Protein AF-A0A0F8Z7S5-F1 (afdb_monomer_lite)

pLDDT: mean 74.36, std 16.37, range [43.38, 96.44]

Foldseek 3Di:
DDPDDPDDDFDEAEDEDDDDDPVVVVVVQVVCVVPHPDGPVVVDDDCVVCVPRYPYDYDYDDDDDDD

Organism: NCBI:txid412755

Sequence (67 aa):
ENGEVKLQQHGQTLSLQMGYNDSIELDVQAYFDQFYAVKLSNYRVTEDVAAGMNRFIYQGVSGNFSS

Secondary structure (DSSP, 8-state):
------------EEEEEPPP-HHHHHHHHHHHHHH-SS-GGGGS--HHHHHSS--EEEEE-------

Radius of gyration: 18.6 Å; chains: 1; bounding box: 36×26×56 Å

Structure (mmCIF, N/CA/C/O backbone):
data_AF-A0A0F8Z7S5-F1
#
_entry.id   AF-A0A0F8Z7S5-F1
#
loop_
_atom_site.group_PDB
_atom_site.id
_atom_site.type_symbol
_atom_site.label_atom_id
_atom_site.label_alt_id
_atom_site.label_comp_id
_atom_site.label_asym_id
_atom_site.label_entity_id
_atom_site.label_seq_id
_atom_site.pdbx_PDB_ins_code
_atom_site.Cartn_x
_atom_site.Cartn_y
_atom_site.Cartn_z
_atom_site.occupancy
_atom_site.B_iso_or_equiv
_atom_site.auth_seq_id
_atom_site.auth_comp_id
_atom_site.auth_asym_id
_atom_site.auth_atom_id
_atom_site.pdbx_PDB_model_num
ATOM 1 N N . GLU A 1 1 ? 15.244 14.288 -38.003 1.00 51.03 1 GLU A N 1
ATOM 2 C CA . GLU A 1 1 ? 15.188 13.049 -37.199 1.00 51.03 1 GLU A CA 1
ATOM 3 C C . GLU A 1 1 ? 14.169 13.272 -36.098 1.00 51.03 1 GLU A C 1
ATOM 5 O O . GLU A 1 1 ? 14.356 14.129 -35.245 1.00 51.03 1 GLU A O 1
ATOM 10 N N . ASN A 1 2 ? 13.012 12.633 -36.242 1.00 70.44 2 ASN A N 1
ATOM 11 C CA . ASN A 1 2 ? 11.734 13.205 -35.829 1.00 70.44 2 ASN A CA 1
ATOM 12 C C . ASN A 1 2 ? 11.198 12.552 -34.553 1.00 70.44 2 ASN A C 1
ATOM 14 O O . ASN A 1 2 ? 10.186 11.888 -34.648 1.00 70.44 2 ASN A O 1
ATOM 18 N N . GLY A 1 3 ? 11.874 12.687 -33.403 1.00 83.44 3 GLY A N 1
ATOM 19 C CA . GLY A 1 3 ? 11.299 12.493 -32.049 1.00 83.44 3 GLY A CA 1
ATOM 20 C C . GLY A 1 3 ? 10.463 11.233 -31.746 1.00 83.44 3 GLY A C 1
ATOM 21 O O . GLY A 1 3 ? 9.811 11.183 -30.708 1.00 83.44 3 GLY A O 1
ATOM 22 N N . GLU A 1 4 ? 10.439 10.239 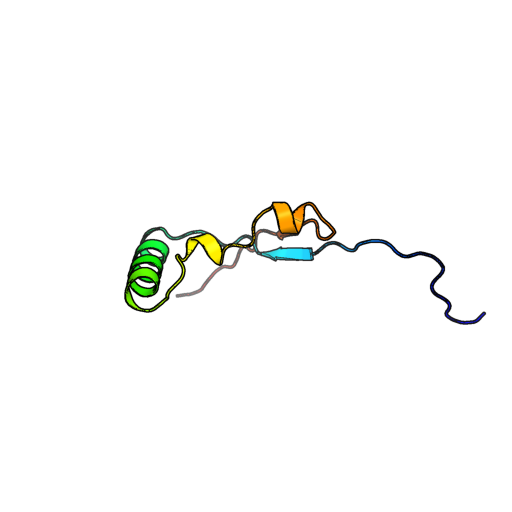-32.629 1.00 85.69 4 GLU A N 1
ATOM 23 C CA . GLU A 1 4 ? 9.522 9.110 -32.556 1.0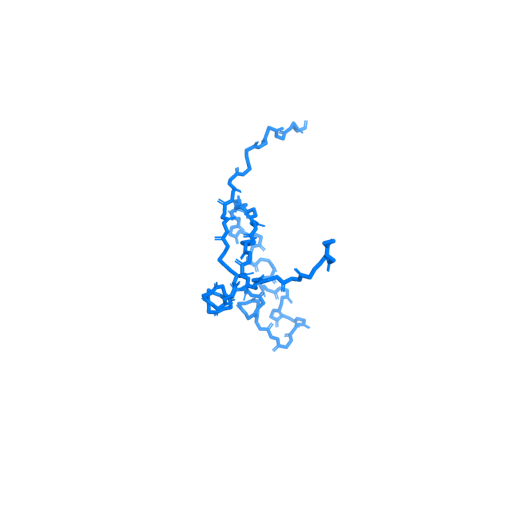0 85.69 4 GLU A CA 1
ATOM 24 C C . GLU A 1 4 ? 10.027 8.088 -31.546 1.00 85.69 4 GLU A C 1
ATOM 26 O O . GLU A 1 4 ? 11.204 7.714 -31.524 1.00 85.69 4 GLU A O 1
ATOM 31 N N . VAL A 1 5 ? 9.104 7.618 -30.711 1.00 83.56 5 VAL A N 1
ATOM 32 C CA . VAL A 1 5 ? 9.371 6.580 -29.721 1.00 83.56 5 VAL A CA 1
ATOM 33 C C . VAL A 1 5 ? 9.606 5.261 -30.454 1.00 83.56 5 VAL A C 1
ATOM 35 O O . VAL A 1 5 ? 8.689 4.687 -31.033 1.00 83.56 5 VAL A O 1
ATOM 38 N N . LYS A 1 6 ? 10.850 4.773 -30.426 1.00 84.75 6 LYS A N 1
ATOM 39 C CA . LYS A 1 6 ? 11.253 3.522 -31.097 1.00 84.75 6 LYS A CA 1
ATOM 40 C C . LYS A 1 6 ? 11.107 2.275 -30.225 1.00 84.75 6 LYS A C 1
ATOM 42 O O . LYS A 1 6 ? 11.182 1.161 -30.733 1.00 84.75 6 LYS A O 1
ATOM 47 N N . LEU A 1 7 ? 10.953 2.454 -28.916 1.00 84.19 7 LEU A N 1
ATOM 48 C CA . LEU A 1 7 ? 10.921 1.365 -27.952 1.00 84.19 7 LEU A CA 1
ATOM 49 C C . LEU A 1 7 ? 10.092 1.773 -26.739 1.00 84.19 7 LEU A C 1
ATOM 51 O O . LEU A 1 7 ? 10.260 2.872 -26.214 1.00 84.19 7 LEU A O 1
ATOM 55 N N . GLN A 1 8 ? 9.250 0.860 -26.270 1.00 79.31 8 GLN A N 1
ATOM 56 C CA . GLN A 1 8 ? 8.520 1.014 -25.023 1.00 79.31 8 GLN A CA 1
ATOM 57 C C . GLN A 1 8 ? 9.041 -0.017 -24.022 1.00 79.31 8 GLN A C 1
ATOM 59 O O . GLN A 1 8 ? 9.005 -1.220 -24.275 1.00 79.31 8 GLN A O 1
ATOM 64 N N . GLN A 1 9 ? 9.560 0.466 -22.897 1.00 80.94 9 GLN A N 1
ATOM 65 C CA . GLN A 1 9 ? 10.006 -0.349 -21.771 1.00 80.94 9 GLN A CA 1
ATOM 66 C C . GLN A 1 9 ? 9.370 0.168 -20.486 1.00 80.94 9 GLN A C 1
ATOM 68 O O . GLN A 1 9 ? 9.063 1.353 -20.364 1.00 80.94 9 GLN A O 1
ATOM 73 N N . HIS A 1 10 ? 9.190 -0.732 -19.525 1.00 78.12 10 HIS A N 1
ATOM 74 C CA . HIS A 1 10 ? 8.711 -0.378 -18.198 1.00 78.12 10 HIS A CA 1
ATOM 75 C C . HIS A 1 10 ? 9.850 0.221 -17.373 1.00 78.12 10 HIS A C 1
ATOM 77 O O . HIS A 1 10 ? 10.939 -0.351 -17.301 1.00 78.12 10 HIS A O 1
ATOM 83 N N . GLY A 1 11 ? 9.586 1.378 -16.765 1.00 73.25 11 GLY A N 1
ATOM 84 C CA . GLY A 1 11 ? 10.489 2.005 -15.806 1.00 73.25 11 GLY A CA 1
ATOM 85 C C . GLY A 1 11 ? 10.455 1.315 -14.442 1.00 73.25 11 GLY A C 1
ATOM 86 O O . GLY A 1 11 ? 9.749 0.332 -14.228 1.00 73.25 11 GLY A O 1
ATOM 87 N N . GLN A 1 12 ? 11.235 1.843 -13.504 1.00 76.81 12 GLN A N 1
ATOM 88 C CA . GLN A 1 12 ? 11.251 1.386 -12.115 1.00 76.81 12 GLN A CA 1
ATOM 89 C C . GLN A 1 12 ? 10.640 2.459 -11.217 1.00 76.81 12 GLN A C 1
ATOM 91 O O . GLN A 1 12 ? 10.851 3.653 -11.439 1.00 76.81 12 GLN A O 1
ATOM 96 N N . THR A 1 13 ? 9.902 2.035 -10.193 1.00 78.44 13 THR A N 1
ATOM 97 C CA . THR A 1 13 ? 9.350 2.941 -9.182 1.00 78.44 13 THR A CA 1
ATOM 98 C C . THR A 1 13 ? 10.268 2.936 -7.969 1.00 78.44 13 THR A C 1
ATOM 100 O O . THR A 1 13 ? 10.486 1.896 -7.354 1.00 78.44 13 THR A O 1
ATOM 103 N N . LEU A 1 14 ? 10.815 4.096 -7.614 1.00 77.31 14 LEU A N 1
ATOM 104 C CA . LEU A 1 14 ? 11.593 4.258 -6.387 1.00 77.31 14 LEU A CA 1
ATOM 105 C C . LEU A 1 14 ? 10.637 4.511 -5.219 1.00 77.31 14 LEU A C 1
ATOM 107 O O . LEU A 1 14 ? 9.812 5.423 -5.278 1.00 77.31 14 LEU A O 1
ATOM 111 N N . SER A 1 15 ? 10.756 3.712 -4.163 1.00 77.81 15 SER A N 1
ATOM 112 C CA . SER A 1 15 ? 9.966 3.835 -2.937 1.00 77.81 15 SER A CA 1
ATOM 113 C C . SER A 1 15 ? 10.873 3.938 -1.719 1.00 77.81 15 SER A C 1
ATOM 115 O O . SER A 1 15 ? 11.922 3.300 -1.644 1.00 77.81 15 SER A O 1
ATOM 117 N N . LEU A 1 16 ? 10.459 4.731 -0.736 1.00 77.88 16 LEU A N 1
ATOM 118 C CA . LEU A 1 16 ? 11.202 4.868 0.509 1.00 77.88 16 LEU A CA 1
ATOM 119 C C . LEU A 1 16 ? 10.927 3.676 1.422 1.00 77.88 16 LEU A C 1
ATOM 121 O O . LEU A 1 16 ? 9.772 3.309 1.640 1.00 77.88 16 LEU A O 1
ATOM 125 N N . GLN A 1 17 ? 11.985 3.104 1.991 1.00 74.75 17 GLN A N 1
ATOM 126 C CA . GLN A 1 17 ? 11.846 2.151 3.084 1.00 74.75 17 GLN A CA 1
ATOM 127 C C . GLN A 1 17 ? 11.859 2.920 4.402 1.00 74.75 17 GLN A C 1
ATOM 129 O O . GLN A 1 17 ? 12.917 3.310 4.897 1.00 74.75 17 GLN A O 1
ATOM 134 N N . MET A 1 18 ? 10.672 3.172 4.946 1.00 72.06 18 MET A N 1
ATOM 135 C CA . MET A 1 18 ? 10.517 3.775 6.266 1.00 72.06 18 MET A CA 1
ATOM 136 C C . MET A 1 18 ? 10.421 2.693 7.343 1.00 72.06 18 MET A C 1
ATOM 138 O O . MET A 1 18 ? 9.933 1.592 7.092 1.00 72.06 18 MET A O 1
ATOM 142 N N . GLY A 1 1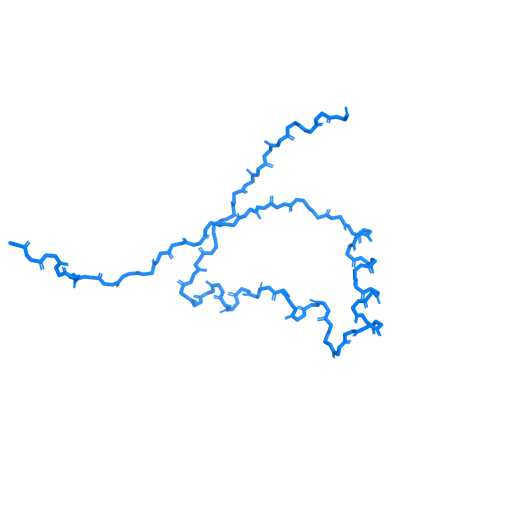9 ? 10.907 3.012 8.544 1.00 69.44 19 GLY A N 1
ATOM 143 C CA . GLY A 1 19 ? 10.739 2.153 9.713 1.00 69.44 19 GLY A CA 1
ATOM 144 C C . GLY A 1 19 ? 9.263 1.972 10.069 1.00 69.44 19 GLY A C 1
ATOM 145 O O . GLY A 1 19 ? 8.437 2.845 9.807 1.00 69.44 19 GLY A O 1
ATOM 146 N N . TYR A 1 20 ? 8.952 0.830 10.673 1.00 74.94 20 TYR A N 1
ATOM 147 C CA . TYR A 1 20 ? 7.606 0.460 11.095 1.00 74.94 20 TYR A CA 1
ATOM 148 C C . TYR A 1 20 ? 7.464 0.637 12.613 1.00 74.94 20 TYR A C 1
ATOM 150 O O . TYR A 1 20 ? 8.389 0.314 13.359 1.00 74.94 20 TYR A O 1
ATOM 158 N N . ASN A 1 21 ? 6.329 1.179 13.062 1.00 85.12 21 ASN A N 1
ATOM 159 C CA . ASN A 1 21 ? 5.994 1.325 14.478 1.00 85.12 21 ASN A CA 1
ATOM 160 C C . ASN A 1 21 ? 4.655 0.632 14.752 1.00 85.12 21 ASN A C 1
ATOM 162 O O . ASN A 1 21 ? 3.601 1.138 14.366 1.00 85.12 21 ASN A O 1
ATOM 166 N N . ASP A 1 22 ? 4.721 -0.505 15.442 1.00 85.50 22 ASP A N 1
ATOM 167 C CA . ASP A 1 22 ? 3.583 -1.380 15.726 1.00 85.50 22 ASP A CA 1
ATOM 168 C C . ASP A 1 22 ? 2.443 -0.660 16.460 1.00 85.50 22 ASP A C 1
ATOM 170 O O . ASP A 1 22 ? 1.274 -0.911 16.172 1.00 85.50 22 ASP A O 1
ATOM 174 N N . SER A 1 23 ? 2.761 0.263 17.375 1.00 88.06 23 SER A N 1
ATOM 175 C CA . SER A 1 23 ? 1.747 0.999 18.141 1.00 88.06 23 SER A CA 1
ATOM 176 C C . SER A 1 23 ? 0.908 1.904 17.241 1.00 88.06 23 SER A C 1
ATOM 178 O O . SER A 1 23 ? -0.307 1.970 17.399 1.00 88.06 23 SER A O 1
ATOM 180 N N . ILE A 1 24 ? 1.543 2.558 16.261 1.00 88.38 24 ILE A N 1
ATOM 181 C CA . ILE A 1 24 ? 0.839 3.418 15.302 1.00 88.38 24 ILE A CA 1
ATOM 182 C C . ILE A 1 24 ? -0.061 2.572 14.395 1.00 88.38 24 ILE A C 1
ATOM 184 O O . ILE A 1 24 ? -1.191 2.972 14.129 1.00 88.38 24 ILE A O 1
ATOM 188 N N . GLU A 1 25 ? 0.398 1.400 13.941 1.00 87.50 25 GLU A N 1
ATOM 189 C CA . GLU A 1 25 ? -0.439 0.525 13.107 1.00 87.50 25 GLU A CA 1
ATOM 190 C C . GLU A 1 25 ? -1.698 0.081 13.858 1.00 87.50 25 GLU A C 1
ATOM 192 O O . GLU A 1 25 ? -2.783 0.114 13.285 1.00 87.50 25 GLU A O 1
ATOM 197 N N . LEU A 1 26 ? -1.578 -0.305 15.132 1.00 92.06 26 LEU A N 1
ATOM 198 C CA . LEU A 1 26 ? -2.727 -0.740 15.932 1.00 92.06 26 LEU A CA 1
ATOM 199 C C . LEU A 1 26 ? -3.774 0.370 16.080 1.00 92.06 26 LEU A C 1
ATOM 201 O O . LEU A 1 26 ? -4.965 0.113 15.888 1.00 92.06 26 LEU A O 1
ATOM 205 N N . ASP A 1 27 ? -3.335 1.599 16.356 1.00 94.12 27 ASP A N 1
ATOM 206 C CA . ASP A 1 27 ? -4.224 2.760 16.466 1.00 94.12 27 ASP A CA 1
ATOM 207 C C . ASP A 1 27 ? -4.932 3.053 15.133 1.00 94.12 27 ASP A C 1
ATOM 209 O O . ASP A 1 27 ? -6.149 3.264 15.087 1.00 94.12 27 ASP A O 1
ATOM 213 N N . VAL A 1 28 ? -4.187 3.014 14.023 1.00 92.00 28 VAL A N 1
ATOM 214 C CA . VAL A 1 28 ? -4.744 3.220 12.677 1.00 92.00 28 VAL A CA 1
ATOM 215 C C . VAL A 1 28 ? -5.696 2.084 12.306 1.00 92.00 28 VAL A C 1
ATOM 217 O O . VAL A 1 28 ? -6.761 2.335 11.743 1.00 92.00 28 VAL A O 1
ATOM 220 N N . GLN A 1 29 ? -5.368 0.841 12.645 1.00 93.62 29 GLN A N 1
ATOM 221 C CA . GLN A 1 29 ? -6.218 -0.308 12.364 1.00 93.62 29 GLN A CA 1
ATOM 222 C C . GLN A 1 29 ? -7.549 -0.218 13.117 1.00 93.62 29 GLN A C 1
ATOM 224 O O . GLN A 1 29 ? -8.598 -0.396 12.498 1.00 93.62 29 GLN A O 1
ATOM 229 N N . ALA A 1 30 ? -7.526 0.147 14.403 1.00 95.00 30 ALA A N 1
ATOM 230 C CA . ALA A 1 30 ? -8.741 0.359 15.190 1.00 95.00 30 ALA A CA 1
ATOM 231 C C . ALA A 1 30 ? -9.625 1.472 14.600 1.00 95.00 30 ALA A C 1
ATOM 233 O O . ALA A 1 30 ? -10.847 1.327 14.519 1.00 95.00 30 ALA A O 1
ATOM 234 N N . TYR A 1 31 ? -9.010 2.561 14.130 1.00 94.81 31 TYR A N 1
ATOM 235 C CA . TYR A 1 31 ? -9.723 3.640 13.448 1.00 94.81 31 TYR A CA 1
ATOM 236 C C . TYR A 1 31 ? -10.384 3.163 12.143 1.00 94.81 31 TYR A C 1
ATOM 238 O O . TYR A 1 31 ? -11.552 3.464 11.885 1.00 94.81 31 TYR A O 1
ATOM 246 N N . PHE A 1 32 ? -9.666 2.386 11.328 1.00 96.25 32 PHE A N 1
ATOM 247 C CA . PHE A 1 32 ? -10.217 1.822 10.095 1.00 96.25 32 PHE A CA 1
ATOM 248 C C . PHE A 1 32 ? -11.386 0.877 10.374 1.00 96.25 32 PHE A C 1
ATOM 250 O O . PHE A 1 32 ? -12.419 0.994 9.721 1.00 96.25 32 PHE A O 1
ATOM 257 N N . ASP A 1 33 ? -11.264 0.005 11.373 1.00 94.56 33 ASP A N 1
ATOM 258 C CA . ASP A 1 33 ? -12.324 -0.938 11.735 1.00 94.56 33 ASP A CA 1
ATOM 259 C C . ASP A 1 33 ? -13.602 -0.230 12.229 1.00 94.56 33 ASP A C 1
ATOM 261 O O . ASP A 1 33 ? -14.703 -0.756 12.062 1.00 94.56 33 ASP A O 1
ATOM 265 N N . GLN A 1 34 ? -13.482 0.972 12.806 1.00 96.44 34 GLN A N 1
ATOM 266 C CA . GLN A 1 34 ? -14.628 1.749 13.282 1.00 96.44 34 GLN A CA 1
ATOM 267 C C . GLN A 1 34 ? -15.316 2.559 12.174 1.00 96.44 34 GLN A C 1
ATOM 269 O O . GLN A 1 34 ? -16.544 2.683 12.177 1.00 96.44 34 GLN A O 1
ATOM 274 N N . PHE A 1 35 ? -14.543 3.159 11.267 1.00 96.44 35 PHE A N 1
ATOM 275 C CA . PHE A 1 35 ? -15.059 4.197 10.365 1.00 96.44 35 PHE A CA 1
ATOM 276 C C . PHE A 1 35 ? -15.062 3.811 8.886 1.00 96.44 35 PHE A C 1
ATOM 278 O O . PHE A 1 35 ? -15.730 4.476 8.093 1.00 96.44 35 PHE A O 1
ATOM 285 N N . TYR A 1 36 ? -14.347 2.755 8.497 1.00 94.06 36 TYR A N 1
ATOM 286 C CA . TYR A 1 36 ? -14.230 2.333 7.106 1.00 94.06 36 TYR A CA 1
ATOM 287 C C . TYR A 1 36 ? -14.913 0.989 6.874 1.00 94.06 36 TYR A C 1
ATOM 289 O O . TYR A 1 36 ? -14.948 0.106 7.722 1.00 94.06 36 TYR A O 1
ATOM 297 N N . ALA A 1 37 ? -15.438 0.816 5.662 1.00 93.69 37 ALA A N 1
ATOM 298 C CA . ALA A 1 37 ? -16.046 -0.444 5.240 1.00 93.69 37 ALA A CA 1
ATOM 299 C C . ALA A 1 37 ? -15.007 -1.530 4.900 1.00 93.69 37 ALA A C 1
ATOM 301 O O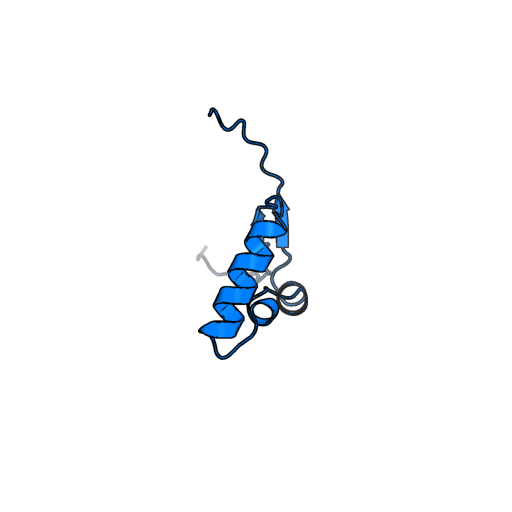 . ALA A 1 37 ? -15.358 -2.692 4.704 1.00 93.69 37 ALA A O 1
ATOM 302 N N . VAL A 1 38 ? -13.734 -1.151 4.774 1.00 92.69 38 VAL A N 1
ATOM 303 C CA . VAL A 1 38 ? -12.658 -2.006 4.278 1.00 92.69 38 VAL A CA 1
ATOM 304 C C . VAL A 1 38 ? -11.507 -1.999 5.280 1.00 92.69 38 VAL A C 1
ATOM 306 O O . VAL A 1 38 ? -11.076 -0.940 5.726 1.00 92.69 38 VAL A O 1
ATOM 309 N N . LYS A 1 39 ? -10.976 -3.188 5.595 1.00 89.88 39 LYS A N 1
ATOM 310 C CA . LYS A 1 39 ? -9.835 -3.335 6.512 1.00 89.88 39 LYS A CA 1
ATOM 311 C C . LYS A 1 39 ? -8.591 -2.638 5.971 1.00 89.88 39 LYS A C 1
ATOM 313 O O . LYS A 1 39 ? -8.315 -2.743 4.772 1.00 89.88 39 LYS A O 1
ATOM 318 N N . LEU A 1 40 ? -7.789 -2.066 6.873 1.00 89.50 40 LEU A N 1
ATOM 319 C CA . LEU A 1 40 ? -6.504 -1.420 6.572 1.00 89.50 40 LEU A CA 1
ATOM 320 C C . LEU A 1 40 ? -5.594 -2.278 5.673 1.00 89.50 40 LEU A C 1
ATOM 322 O O . LEU A 1 40 ? -4.959 -1.767 4.757 1.00 89.50 40 LEU A O 1
ATOM 326 N N . SER A 1 41 ? -5.591 -3.602 5.859 1.00 86.56 41 SER A N 1
ATOM 327 C CA . SER A 1 41 ? -4.788 -4.534 5.056 1.00 86.56 41 SER A CA 1
ATOM 328 C C . SER A 1 41 ? -5.076 -4.489 3.551 1.00 86.56 41 SER A C 1
ATOM 330 O O . SER A 1 41 ? -4.189 -4.814 2.770 1.00 86.56 41 SER A O 1
ATOM 332 N N . ASN A 1 42 ? -6.279 -4.086 3.129 1.00 86.56 42 ASN A N 1
ATOM 333 C CA . ASN A 1 42 ? -6.631 -3.972 1.707 1.00 86.56 42 ASN A CA 1
ATOM 334 C C . ASN A 1 42 ? -6.148 -2.660 1.070 1.00 86.56 42 ASN A C 1
ATOM 336 O O . ASN A 1 42 ? -6.209 -2.520 -0.146 1.00 86.56 42 ASN A O 1
ATOM 340 N N . TYR A 1 43 ? -5.690 -1.697 1.875 1.00 84.25 43 TYR A N 1
ATOM 341 C CA . TYR A 1 43 ? -5.085 -0.454 1.389 1.00 84.25 43 TYR A CA 1
ATOM 342 C C . TYR A 1 43 ? -3.580 -0.603 1.139 1.00 84.25 43 TYR A C 1
ATOM 344 O O . TYR A 1 43 ? -2.954 0.292 0.571 1.00 84.25 43 TYR A O 1
ATOM 352 N N . ARG A 1 44 ? -2.985 -1.729 1.553 1.00 80.50 44 ARG A N 1
ATOM 353 C CA . ARG A 1 44 ? -1.584 -2.038 1.273 1.00 80.50 44 ARG A CA 1
ATOM 354 C C . ARG A 1 44 ? -1.416 -2.302 -0.221 1.00 80.50 44 ARG A C 1
ATOM 356 O O . ARG A 1 44 ? -2.189 -3.047 -0.817 1.00 80.50 44 ARG A O 1
ATOM 363 N N . VAL A 1 45 ? -0.377 -1.721 -0.815 1.00 77.38 45 VAL A N 1
ATOM 364 C CA . VAL A 1 45 ? 0.030 -2.069 -2.180 1.00 77.38 45 VAL A CA 1
ATOM 365 C C . VAL A 1 45 ? 0.624 -3.473 -2.130 1.00 77.38 45 VAL A C 1
ATOM 367 O O . VAL A 1 45 ? 1.650 -3.685 -1.486 1.00 77.38 45 VAL A O 1
ATOM 370 N N . THR A 1 46 ? -0.046 -4.441 -2.751 1.00 70.19 46 THR A N 1
ATOM 371 C CA . THR A 1 46 ? 0.420 -5.828 -2.787 1.00 70.19 46 THR A CA 1
ATOM 372 C C . THR A 1 46 ? 1.483 -6.017 -3.863 1.00 70.19 46 THR A C 1
ATOM 374 O O . THR A 1 46 ? 1.488 -5.340 -4.896 1.00 70.19 46 THR A O 1
ATOM 377 N N . GLU A 1 47 ? 2.387 -6.969 -3.634 1.00 62.53 47 GLU A N 1
ATOM 378 C CA . GLU A 1 47 ? 3.451 -7.302 -4.584 1.00 62.53 47 GLU A CA 1
ATOM 379 C C . GLU A 1 47 ? 2.909 -7.780 -5.936 1.00 62.53 47 GLU A C 1
ATOM 381 O O . GLU A 1 47 ? 3.601 -7.654 -6.935 1.00 62.53 47 GLU A O 1
ATOM 386 N N . ASP A 1 48 ? 1.655 -8.227 -6.021 1.00 57.19 48 ASP A N 1
ATOM 387 C CA . ASP A 1 48 ? 1.024 -8.634 -7.283 1.00 57.19 48 ASP A CA 1
ATOM 388 C C . ASP A 1 48 ? 0.803 -7.445 -8.240 1.00 57.19 48 ASP A C 1
ATOM 390 O O . ASP A 1 48 ? 0.868 -7.601 -9.461 1.00 57.19 48 ASP A O 1
ATOM 394 N N . VAL A 1 49 ? 0.630 -6.232 -7.698 1.00 55.62 49 VAL A N 1
ATOM 395 C CA . VAL A 1 49 ? 0.630 -4.967 -8.461 1.00 55.62 49 VAL A CA 1
ATOM 396 C C . VAL A 1 49 ? 2.066 -4.503 -8.764 1.00 55.62 49 VAL A C 1
ATOM 398 O O . VAL A 1 49 ? 2.296 -3.789 -9.737 1.00 55.62 49 VAL A O 1
ATOM 401 N N . ALA A 1 50 ? 3.053 -4.939 -7.975 1.00 48.94 50 ALA A N 1
ATOM 402 C CA . ALA A 1 50 ? 4.478 -4.676 -8.206 1.00 48.94 50 ALA A CA 1
ATOM 403 C C . ALA A 1 50 ? 5.126 -5.643 -9.220 1.00 48.94 50 ALA A C 1
ATOM 405 O O . ALA A 1 50 ? 6.086 -5.295 -9.911 1.00 48.94 50 ALA A O 1
ATOM 406 N N . ALA A 1 51 ? 4.616 -6.872 -9.314 1.00 47.66 51 ALA A N 1
ATOM 407 C CA . ALA A 1 51 ? 5.133 -7.933 -10.172 1.00 47.66 51 ALA A CA 1
ATOM 408 C C . ALA A 1 51 ? 4.756 -7.702 -11.643 1.00 47.66 51 ALA A C 1
ATOM 410 O O . ALA A 1 51 ? 5.518 -8.055 -12.547 1.00 47.66 51 ALA A O 1
ATOM 411 N N . GLY A 1 52 ? 3.613 -7.055 -11.887 1.00 45.56 52 GLY A N 1
ATOM 412 C CA . GLY A 1 52 ? 3.208 -6.558 -13.194 1.00 45.56 52 GLY A CA 1
ATOM 413 C C . GLY A 1 52 ? 3.584 -5.089 -13.365 1.00 45.56 52 GLY A C 1
ATOM 414 O O . GLY A 1 52 ? 2.902 -4.210 -12.862 1.00 45.56 52 GLY A O 1
ATOM 415 N N . MET A 1 53 ? 4.628 -4.822 -14.149 1.00 46.34 53 MET A N 1
ATOM 416 C CA . MET A 1 53 ? 4.956 -3.511 -14.740 1.00 46.34 53 MET A CA 1
ATOM 417 C C . MET A 1 53 ? 5.686 -2.466 -13.872 1.00 46.34 53 MET A C 1
ATOM 419 O O . MET A 1 53 ? 6.293 -1.590 -14.477 1.00 46.34 53 MET A O 1
ATOM 423 N N . ASN A 1 54 ? 5.742 -2.553 -12.535 1.00 49.88 54 ASN A N 1
ATOM 424 C CA . ASN A 1 54 ? 6.479 -1.579 -11.703 1.00 49.88 54 ASN A CA 1
ATOM 425 C C . ASN A 1 54 ? 7.244 -2.250 -10.553 1.00 49.88 54 ASN A C 1
ATOM 427 O O . ASN A 1 54 ? 6.751 -2.376 -9.433 1.00 49.88 54 ASN A O 1
ATOM 431 N N . ARG A 1 55 ? 8.494 -2.650 -10.816 1.00 56.69 55 ARG A N 1
ATOM 432 C CA . ARG A 1 55 ? 9.389 -3.172 -9.775 1.00 56.69 55 ARG A CA 1
ATOM 433 C C . ARG A 1 55 ? 9.739 -2.034 -8.808 1.00 56.69 55 ARG A C 1
ATOM 435 O O . ARG A 1 55 ? 10.430 -1.093 -9.205 1.00 56.69 55 ARG A O 1
ATOM 442 N N . PHE A 1 56 ? 9.270 -2.129 -7.564 1.00 57.34 56 PHE A N 1
ATOM 443 C CA . PHE A 1 56 ? 9.667 -1.212 -6.498 1.00 57.34 56 PHE A CA 1
ATOM 444 C C . PHE A 1 56 ? 11.148 -1.399 -6.165 1.00 57.34 56 PHE A C 1
ATOM 446 O O . PHE A 1 56 ? 11.617 -2.518 -5.947 1.00 57.34 56 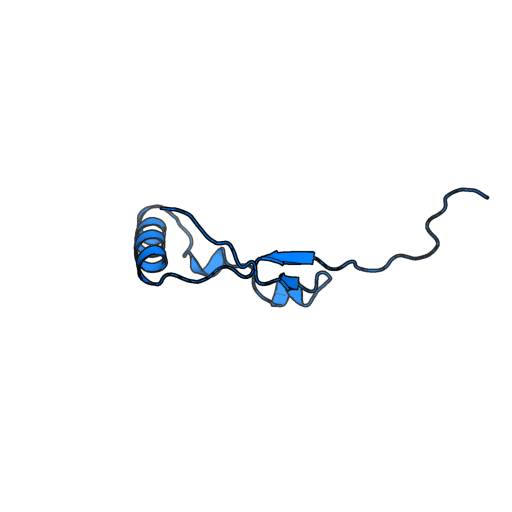PHE A O 1
ATOM 453 N N . ILE A 1 57 ? 11.889 -0.295 -6.131 1.00 59.72 57 ILE A N 1
ATOM 454 C CA . ILE A 1 57 ? 13.235 -0.240 -5.565 1.00 59.72 57 ILE A CA 1
ATOM 455 C C . ILE A 1 57 ? 13.132 0.506 -4.243 1.00 59.72 57 ILE A C 1
ATOM 457 O O . ILE A 1 57 ? 12.807 1.692 -4.212 1.00 59.72 57 ILE A O 1
ATOM 461 N N . TYR A 1 58 ? 13.415 -0.205 -3.157 1.00 63.31 58 TYR A N 1
ATOM 462 C CA . TYR A 1 58 ? 13.391 0.330 -1.805 1.00 63.31 58 TYR A CA 1
ATOM 463 C C . TYR A 1 58 ? 14.720 1.010 -1.482 1.00 63.31 58 TYR A C 1
ATOM 465 O O . TYR A 1 58 ? 15.765 0.360 -1.463 1.00 63.31 58 TYR A O 1
ATOM 473 N N . GLN A 1 59 ? 14.684 2.317 -1.225 1.00 59.16 59 GLN A N 1
ATOM 474 C CA . GLN A 1 59 ? 15.852 3.071 -0.778 1.00 59.16 59 GLN A CA 1
ATOM 475 C C . GLN A 1 59 ? 15.695 3.431 0.702 1.00 59.16 59 GLN A C 1
ATOM 477 O O . GLN A 1 59 ? 14.733 4.095 1.095 1.00 59.16 59 GLN A O 1
ATOM 482 N N . GLY A 1 60 ? 16.632 2.966 1.531 1.00 53.84 60 GLY A N 1
ATOM 483 C CA . GLY A 1 60 ? 16.699 3.329 2.944 1.00 53.84 60 GLY A CA 1
ATOM 484 C C . GLY A 1 60 ? 17.140 4.782 3.094 1.00 53.84 60 GLY A C 1
ATOM 485 O O . GLY A 1 60 ? 18.186 5.168 2.570 1.00 53.84 60 GLY A O 1
ATOM 486 N N . VAL A 1 61 ? 16.348 5.588 3.798 1.00 56.16 61 VAL A N 1
ATOM 487 C CA . VAL A 1 61 ? 16.690 6.985 4.090 1.00 56.16 61 VAL A CA 1
ATOM 488 C C . VAL A 1 61 ? 17.106 7.078 5.549 1.00 56.16 61 VAL A C 1
ATOM 490 O O . VAL A 1 61 ? 16.287 6.911 6.448 1.00 56.16 61 VAL A O 1
ATOM 493 N N . SER A 1 62 ? 18.388 7.340 5.790 1.00 57.81 62 SER A N 1
ATOM 494 C CA . SER A 1 62 ? 18.897 7.688 7.115 1.00 57.81 62 SER A CA 1
ATOM 495 C C . SER A 1 62 ? 18.906 9.209 7.266 1.00 57.81 62 SER A C 1
ATOM 497 O O . SER A 1 62 ? 19.608 9.894 6.522 1.00 57.81 62 SER A O 1
ATOM 499 N N . GLY A 1 63 ? 18.145 9.735 8.225 1.00 51.38 63 GLY A N 1
ATOM 500 C CA . GLY A 1 63 ? 18.175 11.143 8.616 1.00 51.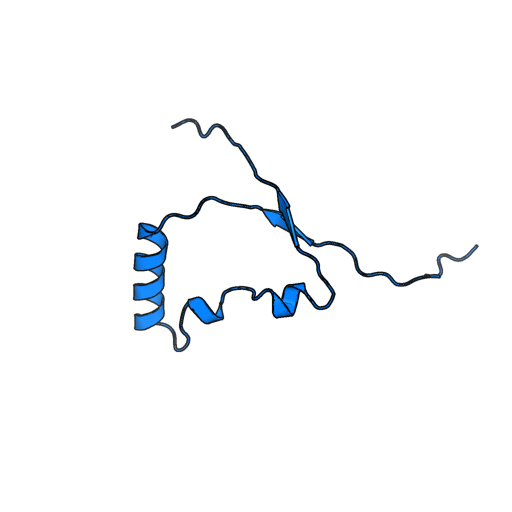38 63 GLY A CA 1
ATOM 501 C C . GLY A 1 63 ? 18.475 11.280 10.107 1.00 51.38 63 GLY A C 1
ATOM 502 O O . GLY A 1 63 ? 17.910 10.550 10.918 1.00 51.38 63 GLY A O 1
ATOM 503 N N . ASN A 1 64 ? 19.350 12.222 10.470 1.00 53.81 64 ASN A N 1
ATOM 504 C CA . ASN A 1 64 ? 19.479 12.687 11.850 1.00 53.81 64 ASN A CA 1
ATOM 505 C C . ASN A 1 64 ? 18.335 13.670 12.116 1.00 53.81 64 ASN A C 1
ATOM 507 O O . ASN A 1 64 ? 18.399 14.822 11.692 1.00 53.81 64 ASN A O 1
ATOM 511 N N . PHE A 1 65 ? 17.284 13.217 12.792 1.00 48.84 65 PHE A N 1
ATOM 512 C CA . PHE A 1 65 ? 16.218 14.097 13.261 1.00 48.84 65 PHE A CA 1
ATOM 513 C C . PHE A 1 65 ? 16.692 14.768 14.558 1.00 48.84 65 PHE A C 1
ATOM 515 O O . PHE A 1 65 ? 16.856 14.098 15.575 1.00 48.84 65 PHE A O 1
ATOM 522 N N . SER A 1 66 ? 16.985 16.071 14.518 1.00 47.84 66 SER A N 1
ATOM 523 C CA . SER A 1 66 ? 17.234 16.863 15.727 1.00 47.84 66 SER A CA 1
ATOM 524 C C . SER A 1 66 ? 15.913 17.086 16.465 1.00 47.84 66 SER A C 1
ATOM 526 O O . SER A 1 66 ? 14.971 17.602 15.861 1.00 47.84 66 SER A O 1
ATOM 528 N N . SER A 1 67 ? 15.869 16.672 17.733 1.00 43.38 67 SER A N 1
ATOM 529 C CA . SER A 1 67 ? 14.788 16.923 18.698 1.00 43.38 67 SER A CA 1
ATOM 530 C C . SER A 1 67 ? 14.591 18.402 18.995 1.00 43.38 67 SER A C 1
ATOM 532 O O . SER A 1 67 ? 15.637 19.077 19.146 1.00 43.38 67 SER A O 1
#